Protein AF-A0AAE1W9H1-F1 (afdb_monomer_lite)

Organism: NCBI:txid2727404

Radius of gyration: 26.26 Å; chains: 1; bounding box: 88×55×44 Å

Foldseek 3Di:
DVVVVVVVVVVVVVVVVVVPPPPVPVVPPPPDDPDDADKDWDAAEDPPPPVVPGQKYFPDAPPPDDPPAFTKMWGWTFIDGWDDDPPPDTDGDDGQWIKTFIKTQDDDPARKIWTWIKTAGDHPVDGKIWTWTDIGRPVDPDDDIDGCAMDDRTRVPHD

pLDDT: mean 74.87, std 15.72, range [42.69, 94.75]

Sequence (159 aa):
MAAKTQAAALLLCLLISASSATTYSRKHRRRSPCRELTFFFHDVLFNGHNYHNATSAIVGSPQWGNRPRGEAVQFRGRGGVRRPDNGGQQLPRAPVGRAQGMYLYDQWSTYGAWLGFSFLFNSTQYVGTLNFAGADPLMNKTRDISVIGGTGDFSWLEG

Structure (mmCIF, N/CA/C/O backbone):
data_AF-A0AAE1W9H1-F1
#
_entry.id   AF-A0AAE1W9H1-F1
#
loop_
_atom_site.group_PDB
_atom_site.id
_atom_site.type_symbol
_atom_site.label_atom_id
_atom_site.label_alt_id
_atom_site.label_comp_id
_atom_site.label_asym_id
_atom_site.label_entity_id
_atom_site.label_seq_id
_atom_site.pdbx_PDB_ins_code
_atom_site.Cartn_x
_atom_site.Cartn_y
_atom_site.Cartn_z
_atom_site.occupancy
_atom_site.B_iso_or_equiv
_atom_site.auth_seq_id
_atom_site.auth_comp_id
_atom_site.auth_asym_id
_atom_site.auth_atom_id
_atom_site.pdbx_PDB_model_num
ATOM 1 N N . MET A 1 1 ? -68.507 -26.066 -22.252 1.00 52.62 1 MET A N 1
ATOM 2 C CA . MET A 1 1 ? -67.695 -26.279 -21.028 1.00 52.62 1 MET A CA 1
ATOM 3 C C . MET A 1 1 ? -66.260 -25.750 -21.139 1.00 52.62 1 MET A C 1
ATOM 5 O O . MET A 1 1 ? -65.767 -25.263 -20.135 1.00 52.62 1 MET A O 1
ATOM 9 N N . ALA A 1 2 ? -65.625 -25.741 -22.321 1.00 55.09 2 ALA A N 1
ATOM 10 C CA . ALA A 1 2 ? -64.229 -25.301 -22.505 1.00 55.09 2 ALA A CA 1
ATOM 11 C C . ALA A 1 2 ? -63.941 -23.796 -22.266 1.00 55.09 2 ALA A C 1
ATOM 13 O O . ALA A 1 2 ? -62.865 -23.442 -21.797 1.00 55.09 2 ALA A O 1
ATOM 14 N N . ALA A 1 3 ? -64.895 -22.895 -22.530 1.00 57.72 3 ALA A N 1
ATOM 15 C CA . ALA A 1 3 ? -64.673 -21.452 -22.346 1.00 57.72 3 ALA A CA 1
ATOM 16 C C . ALA A 1 3 ? -64.568 -21.032 -20.863 1.00 57.72 3 ALA A C 1
ATOM 18 O O . ALA A 1 3 ? -63.841 -20.101 -20.524 1.00 57.72 3 ALA A O 1
ATOM 19 N N . LYS A 1 4 ? -65.259 -21.744 -19.958 1.00 57.31 4 LYS A N 1
ATOM 20 C CA . LYS A 1 4 ? -65.235 -21.453 -18.513 1.00 57.31 4 LYS A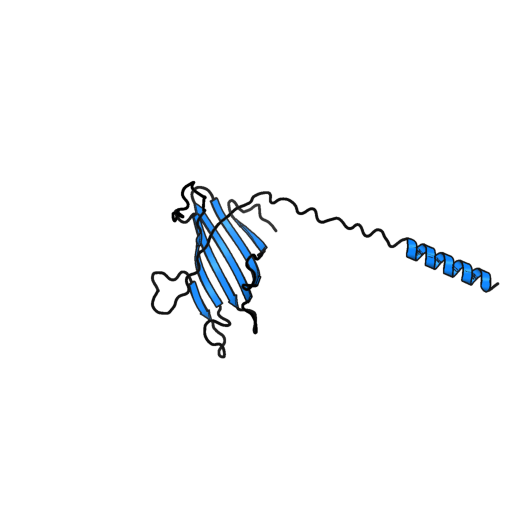 CA 1
ATOM 21 C C . LYS A 1 4 ? -63.912 -21.875 -17.866 1.00 57.31 4 LYS A C 1
ATOM 23 O O . LYS A 1 4 ? -63.411 -21.172 -16.995 1.00 57.31 4 LYS A O 1
ATOM 28 N N . THR A 1 5 ? -63.325 -22.984 -18.317 1.00 62.09 5 THR A N 1
ATOM 29 C CA . THR A 1 5 ? -62.017 -23.460 -17.844 1.00 62.09 5 THR A CA 1
ATOM 30 C C . THR A 1 5 ? -60.867 -22.587 -18.343 1.00 62.09 5 THR A C 1
ATOM 32 O O . THR A 1 5 ? -59.929 -22.348 -17.588 1.00 62.09 5 THR A O 1
ATOM 35 N N . GLN A 1 6 ? -60.958 -22.029 -19.556 1.00 65.50 6 GLN A N 1
ATOM 36 C CA . GLN A 1 6 ? -59.960 -21.076 -20.060 1.00 65.50 6 GLN A CA 1
ATOM 37 C C . GLN A 1 6 ? -59.996 -19.727 -19.331 1.00 65.50 6 GLN A C 1
ATOM 39 O O . GLN A 1 6 ? -58.942 -19.191 -18.994 1.00 65.50 6 GLN A O 1
ATOM 44 N N . ALA A 1 7 ? -61.187 -19.208 -19.015 1.00 73.19 7 ALA A N 1
ATOM 45 C CA . ALA A 1 7 ? -61.321 -17.983 -18.227 1.00 73.19 7 ALA A CA 1
ATOM 46 C C . ALA A 1 7 ? -60.750 -18.146 -16.806 1.00 73.19 7 ALA A C 1
ATOM 48 O O . ALA A 1 7 ? -60.053 -17.260 -16.320 1.00 73.19 7 ALA A O 1
ATOM 49 N N . ALA A 1 8 ? -60.985 -19.298 -16.167 1.00 73.81 8 ALA A N 1
ATOM 50 C CA . ALA A 1 8 ? -60.430 -19.603 -14.849 1.00 73.81 8 ALA A CA 1
ATOM 51 C C . ALA A 1 8 ? -58.896 -19.732 -14.871 1.00 73.81 8 ALA A C 1
ATOM 53 O O . ALA A 1 8 ? -58.228 -19.222 -13.974 1.00 73.81 8 ALA A O 1
ATOM 54 N N . ALA A 1 9 ? -58.332 -20.355 -15.912 1.00 75.62 9 ALA A N 1
ATOM 55 C CA . ALA A 1 9 ? -56.883 -20.470 -16.080 1.00 75.62 9 ALA A CA 1
ATOM 56 C C . ALA A 1 9 ? -56.215 -19.101 -16.293 1.00 75.62 9 ALA A C 1
ATOM 58 O O . ALA A 1 9 ? -55.193 -18.813 -15.674 1.00 75.62 9 ALA A O 1
ATOM 59 N N . LEU A 1 10 ? -56.825 -18.226 -17.100 1.00 75.81 10 LEU A N 1
ATOM 60 C CA . LEU A 1 10 ? -56.347 -16.855 -17.307 1.00 75.81 10 LEU A CA 1
ATOM 61 C C . LEU A 1 10 ? -56.414 -16.022 -16.022 1.00 75.81 10 LEU A C 1
ATOM 63 O O . LEU A 1 10 ? -55.465 -15.300 -15.717 1.00 75.81 10 LEU A O 1
ATOM 67 N N . LEU A 1 11 ? -57.493 -16.155 -15.242 1.00 74.69 11 LEU A N 1
ATOM 68 C CA . LEU A 1 11 ? -57.624 -15.471 -13.954 1.00 74.69 11 LEU A CA 1
ATOM 69 C C . LEU A 1 11 ? -56.556 -15.943 -12.955 1.00 74.69 11 LEU A C 1
ATOM 71 O O . LEU A 1 11 ? -55.970 -15.128 -12.247 1.00 74.69 11 LEU A O 1
ATOM 75 N N . LEU A 1 12 ? -56.269 -17.248 -12.928 1.00 72.25 12 LEU A N 1
ATOM 76 C CA . LEU A 1 12 ? -55.245 -17.826 -12.060 1.00 72.25 12 LEU A CA 1
ATOM 77 C C . LEU A 1 12 ? -53.837 -17.358 -12.459 1.00 72.25 12 LEU A C 1
ATOM 79 O O . LEU A 1 12 ? -53.053 -16.985 -11.590 1.00 72.25 12 LEU A O 1
ATOM 83 N N . CYS A 1 13 ? -53.532 -17.289 -13.760 1.00 70.44 13 CYS A N 1
ATOM 84 C CA . CYS A 1 13 ? -52.274 -16.720 -14.254 1.00 70.44 13 CYS A CA 1
ATOM 85 C C . CYS A 1 13 ? -52.115 -15.241 -13.864 1.00 70.44 13 CYS A C 1
ATOM 87 O O . CYS A 1 13 ? -51.048 -14.852 -13.393 1.00 70.44 13 CYS A O 1
ATOM 89 N N . LEU A 1 14 ? -53.176 -14.435 -13.986 1.00 69.50 14 LEU A N 1
ATOM 90 C CA . LEU A 1 14 ? -53.181 -13.023 -13.579 1.00 69.50 14 LEU A CA 1
ATOM 91 C C . LEU A 1 14 ? -52.935 -12.837 -12.073 1.00 69.50 14 LEU A C 1
ATOM 93 O O . LEU A 1 14 ? -52.182 -11.946 -11.678 1.00 69.50 14 LEU A O 1
ATOM 97 N N . LEU A 1 15 ? -53.518 -13.695 -11.230 1.00 67.56 15 LEU A N 1
ATOM 98 C CA . LEU A 1 15 ? -53.330 -13.645 -9.774 1.00 67.56 15 LEU A CA 1
ATOM 99 C C . LEU A 1 15 ? -51.907 -14.052 -9.349 1.00 67.56 15 LEU A C 1
ATOM 101 O O . LEU A 1 15 ? -51.341 -13.455 -8.430 1.00 67.56 15 LEU A O 1
ATOM 105 N N . ILE A 1 16 ? -51.291 -15.015 -10.043 1.00 63.81 16 ILE A N 1
ATOM 106 C CA . ILE A 1 16 ? -49.902 -15.425 -9.780 1.00 63.81 16 ILE A CA 1
ATOM 107 C C . ILE A 1 16 ? -48.924 -14.308 -10.181 1.00 63.81 16 ILE A C 1
ATOM 109 O O . ILE A 1 16 ? -48.007 -14.005 -9.421 1.00 63.81 16 ILE A O 1
ATOM 113 N N . SER A 1 17 ? -49.149 -13.624 -11.310 1.00 60.19 17 SER A N 1
ATOM 114 C CA . SER A 1 17 ? -48.308 -12.493 -11.739 1.00 60.19 17 SER A CA 1
ATOM 115 C C . SER A 1 17 ? -48.407 -11.270 -10.817 1.00 60.19 17 SER A C 1
ATOM 117 O O . SER A 1 17 ? -47.420 -10.557 -10.642 1.00 60.19 17 SER A O 1
ATOM 119 N N . ALA A 1 18 ? -49.561 -11.039 -10.183 1.00 58.97 18 ALA A N 1
ATOM 120 C CA . ALA A 1 18 ? -49.742 -9.939 -9.231 1.00 58.97 18 ALA A CA 1
ATOM 121 C C . ALA A 1 18 ? -49.009 -10.159 -7.889 1.00 58.97 18 ALA A C 1
ATOM 123 O O . ALA A 1 18 ? -48.789 -9.208 -7.142 1.00 58.97 18 ALA A O 1
ATOM 124 N N . SER A 1 19 ? -48.599 -11.395 -7.588 1.00 57.69 19 SER A N 1
ATOM 125 C CA . SER A 1 19 ? -47.986 -11.770 -6.305 1.00 57.69 19 SER A CA 1
ATOM 126 C C . SER A 1 19 ? -46.461 -11.566 -6.258 1.00 57.69 19 SER A C 1
ATOM 128 O O . SER A 1 19 ? -45.852 -11.729 -5.203 1.00 57.69 19 SER A O 1
ATOM 130 N N . SER A 1 20 ? -45.815 -11.217 -7.378 1.00 56.38 20 SER A N 1
ATOM 131 C CA . SER A 1 20 ? -44.344 -11.227 -7.508 1.00 56.38 20 SER A CA 1
ATOM 132 C C . SER A 1 20 ? -43.649 -9.866 -7.362 1.00 56.38 20 SER A C 1
ATOM 134 O O . SER A 1 20 ? -42.458 -9.765 -7.645 1.00 56.38 20 SER A O 1
ATOM 136 N N . ALA A 1 21 ? -44.335 -8.814 -6.910 1.00 57.97 21 ALA A N 1
ATOM 137 C CA . ALA A 1 21 ? -43.762 -7.465 -6.864 1.00 57.97 21 ALA A CA 1
ATOM 138 C C . ALA A 1 21 ? -43.702 -6.857 -5.454 1.00 57.97 21 ALA A C 1
ATOM 140 O O . ALA A 1 21 ? -44.114 -5.724 -5.227 1.00 57.97 21 ALA A O 1
ATOM 141 N N . THR A 1 22 ? -43.104 -7.571 -4.503 1.00 54.69 22 THR A N 1
ATOM 142 C CA . THR A 1 22 ? -42.408 -6.931 -3.377 1.00 54.69 22 THR A CA 1
ATOM 143 C C . THR A 1 22 ? -40.912 -7.128 -3.560 1.00 54.69 22 THR A C 1
ATOM 145 O O . THR A 1 22 ? -40.251 -7.876 -2.843 1.00 54.69 22 THR A O 1
ATOM 148 N N . THR A 1 23 ? -40.336 -6.411 -4.528 1.00 54.75 23 THR A N 1
ATOM 149 C CA . THR A 1 23 ? -38.910 -6.102 -4.469 1.00 54.75 23 THR A CA 1
ATOM 150 C C . THR A 1 23 ? -38.711 -5.207 -3.253 1.00 54.75 23 THR A C 1
ATOM 152 O O . THR A 1 23 ? -38.868 -3.988 -3.296 1.00 54.75 23 THR A O 1
ATOM 155 N N . TYR A 1 24 ? -38.401 -5.828 -2.116 1.00 52.03 24 TYR A N 1
ATOM 156 C CA . TYR A 1 24 ? -37.886 -5.135 -0.949 1.00 52.03 24 TYR A CA 1
ATOM 157 C C . TYR A 1 24 ? -36.513 -4.589 -1.344 1.00 52.03 24 TYR A C 1
ATOM 159 O O . TYR A 1 24 ? -35.473 -5.183 -1.064 1.00 52.03 24 TYR A O 1
ATOM 167 N N . SER A 1 25 ? -36.510 -3.462 -2.060 1.00 55.22 25 SER A N 1
ATOM 168 C CA . SER A 1 25 ? -35.328 -2.655 -2.304 1.00 55.22 25 SER A CA 1
ATOM 169 C C . SER A 1 25 ? -34.951 -2.056 -0.959 1.00 55.22 25 SER A C 1
ATOM 171 O O . SER A 1 25 ? -35.242 -0.900 -0.648 1.00 55.22 25 SER A O 1
ATOM 173 N N . ARG A 1 26 ? -34.331 -2.892 -0.125 1.00 54.62 26 ARG A N 1
ATOM 174 C CA . ARG A 1 26 ? -33.631 -2.502 1.084 1.00 54.62 26 ARG A CA 1
ATOM 175 C C . ARG A 1 26 ? -32.540 -1.569 0.578 1.00 54.62 26 ARG A C 1
ATOM 177 O O . ARG A 1 26 ? -31.478 -2.030 0.173 1.00 54.62 26 ARG A O 1
ATOM 184 N N . LYS A 1 27 ? -32.837 -0.262 0.500 1.00 48.81 27 LYS A N 1
ATOM 185 C CA . LYS A 1 27 ? -31.830 0.770 0.247 1.00 48.81 27 LYS A CA 1
ATOM 186 C C . LYS A 1 27 ? -30.702 0.421 1.198 1.00 48.81 27 LYS A C 1
ATOM 188 O O . LYS A 1 27 ? -30.918 0.461 2.411 1.00 48.81 27 LYS A O 1
ATOM 193 N N . HIS A 1 28 ? -29.561 -0.007 0.662 1.00 55.50 28 HIS A N 1
ATOM 194 C CA . HIS A 1 28 ? -28.368 -0.219 1.458 1.00 55.50 28 HIS A CA 1
ATOM 195 C C . HIS A 1 28 ? -28.093 1.140 2.093 1.00 55.50 28 HIS A C 1
ATOM 197 O O . HIS A 1 28 ? -27.577 2.050 1.444 1.00 55.50 28 HIS A O 1
ATOM 203 N N . ARG A 1 29 ? -28.554 1.339 3.335 1.00 56.75 29 ARG A N 1
ATOM 204 C CA . ARG A 1 29 ? -28.170 2.497 4.127 1.00 56.75 29 ARG A CA 1
ATOM 205 C C . ARG A 1 29 ? -26.663 2.366 4.210 1.00 56.75 29 ARG A C 1
ATOM 207 O O . ARG A 1 29 ? -26.177 1.433 4.847 1.00 56.75 29 ARG A O 1
ATOM 214 N N . ARG A 1 30 ? -25.945 3.237 3.495 1.00 58.69 30 ARG A N 1
ATOM 215 C CA . ARG A 1 30 ? -24.503 3.378 3.659 1.00 58.69 30 ARG A CA 1
ATOM 216 C C . ARG A 1 30 ? -24.303 3.652 5.142 1.00 58.69 30 ARG A C 1
ATOM 218 O O . ARG A 1 30 ? -24.702 4.706 5.632 1.00 58.69 30 ARG A O 1
ATOM 225 N N . ARG A 1 31 ? -23.830 2.643 5.872 1.00 68.44 31 ARG A N 1
ATOM 226 C CA . ARG A 1 31 ? -23.475 2.804 7.276 1.00 68.44 31 ARG A CA 1
ATOM 227 C C . ARG A 1 31 ? -22.346 3.824 7.292 1.00 68.44 31 ARG A C 1
ATOM 229 O O . ARG A 1 31 ? -21.392 3.682 6.532 1.00 68.44 31 ARG A O 1
ATOM 236 N N . SER A 1 32 ? -22.494 4.873 8.092 1.00 75.81 32 SER A N 1
ATOM 237 C CA . SER A 1 32 ? -21.386 5.787 8.345 1.00 75.81 32 SER A CA 1
ATOM 238 C C . SER A 1 32 ? -20.229 4.982 8.939 1.00 75.81 32 SER A C 1
ATOM 240 O O . SER A 1 32 ? -20.488 4.108 9.777 1.00 75.81 32 SER A O 1
ATOM 242 N N . PRO A 1 33 ? -18.981 5.232 8.515 1.00 79.00 33 PRO A N 1
ATOM 243 C CA . PRO A 1 33 ? -17.843 4.521 9.071 1.00 79.00 33 PRO A CA 1
ATOM 244 C C . PRO A 1 33 ? -17.782 4.767 10.582 1.00 79.00 33 PRO A C 1
ATOM 246 O O . PRO A 1 33 ? -17.938 5.894 11.046 1.00 79.00 33 PRO A O 1
ATOM 249 N N . CYS A 1 34 ? -17.571 3.706 11.365 1.00 79.69 34 CYS A N 1
ATOM 250 C CA . CYS A 1 34 ? -17.423 3.827 12.819 1.00 79.69 34 CYS A CA 1
ATOM 251 C C . CYS A 1 34 ? -16.138 4.575 13.198 1.00 79.69 34 CYS A C 1
ATOM 253 O O . CYS A 1 34 ? -16.055 5.156 14.278 1.00 79.69 34 CYS A O 1
ATOM 255 N N . ARG A 1 35 ? -15.136 4.544 12.311 1.00 81.25 35 ARG A N 1
ATOM 256 C CA . ARG A 1 35 ? -13.898 5.316 12.397 1.00 81.25 35 ARG A CA 1
ATOM 257 C C . ARG A 1 35 ? -13.448 5.715 11.000 1.00 81.25 35 ARG A C 1
ATOM 259 O O . ARG A 1 35 ? -13.493 4.899 10.084 1.00 81.25 35 ARG A O 1
ATOM 266 N N . GLU A 1 36 ? -12.977 6.946 10.872 1.00 84.44 36 GLU A N 1
ATOM 267 C CA . GLU A 1 36 ? -12.355 7.469 9.661 1.00 84.44 36 GLU A CA 1
ATOM 268 C C . GLU A 1 36 ? -10.905 7.825 9.978 1.00 84.44 36 GLU A C 1
ATOM 270 O O . GLU A 1 36 ? -10.620 8.510 10.962 1.00 84.44 36 GLU A O 1
ATOM 275 N N . LEU A 1 37 ? -9.982 7.309 9.172 1.00 82.56 37 LEU A N 1
ATOM 276 C CA . LEU A 1 37 ? -8.551 7.513 9.341 1.00 82.56 37 LEU A CA 1
ATOM 277 C C . LEU A 1 37 ? -7.957 7.976 8.015 1.00 82.56 37 LEU A C 1
ATOM 279 O O . LEU A 1 37 ? -8.274 7.426 6.962 1.00 82.56 37 LEU A O 1
ATOM 283 N N . THR A 1 38 ? -7.066 8.964 8.070 1.00 83.12 38 THR A N 1
ATOM 284 C CA . THR A 1 38 ? -6.407 9.511 6.881 1.00 83.12 38 THR A CA 1
ATOM 285 C C . THR A 1 38 ? -4.899 9.397 7.021 1.00 83.12 38 THR A C 1
ATOM 287 O O . THR A 1 38 ? -4.290 10.000 7.910 1.00 83.12 38 THR A O 1
ATOM 290 N N . PHE A 1 39 ? -4.297 8.650 6.102 1.00 79.00 39 PHE A N 1
ATOM 291 C CA . PHE A 1 39 ? -2.858 8.438 6.027 1.00 79.00 39 PHE A CA 1
ATOM 292 C C . PHE A 1 39 ? -2.367 8.661 4.600 1.00 79.00 39 PHE A C 1
ATOM 294 O O . PHE A 1 39 ? -3.111 8.482 3.638 1.00 79.00 39 PHE A O 1
ATOM 301 N N . PHE A 1 40 ? -1.092 9.010 4.473 1.00 81.31 40 PHE A N 1
ATOM 302 C CA . PHE A 1 40 ? -0.401 9.124 3.190 1.00 81.31 40 PHE A CA 1
ATOM 303 C C . PHE A 1 40 ? 0.772 8.160 3.188 1.00 81.31 40 PHE A C 1
ATOM 305 O O . PHE A 1 40 ? 1.530 8.144 4.157 1.00 81.31 40 PHE A O 1
ATOM 312 N N . PHE A 1 41 ? 0.934 7.383 2.119 1.00 81.06 41 PHE A N 1
ATOM 313 C CA . PHE A 1 41 ? 2.113 6.550 1.903 1.00 81.06 41 PHE A CA 1
ATOM 314 C C . PHE A 1 41 ? 2.806 6.953 0.604 1.00 81.06 41 PHE A C 1
ATOM 316 O O . PHE A 1 41 ? 2.165 7.427 -0.332 1.00 81.06 41 PHE A O 1
ATOM 323 N N . HIS A 1 42 ? 4.127 6.792 0.576 1.00 81.94 42 HIS A N 1
ATOM 324 C CA . HIS A 1 42 ? 4.971 7.217 -0.535 1.00 81.94 42 HIS A CA 1
ATOM 325 C C . HIS A 1 42 ? 5.635 6.010 -1.199 1.00 81.94 42 HIS A C 1
ATOM 327 O O . HIS A 1 42 ? 6.345 5.246 -0.534 1.00 81.94 42 HIS A O 1
ATOM 333 N N . ASP A 1 43 ? 5.423 5.885 -2.507 1.00 84.56 43 ASP A N 1
ATOM 334 C CA . ASP A 1 43 ? 6.073 4.907 -3.374 1.00 84.56 43 ASP A CA 1
ATOM 335 C C . ASP A 1 43 ? 7.125 5.606 -4.249 1.00 84.56 43 ASP A C 1
ATOM 337 O O . ASP A 1 43 ? 6.807 6.525 -5.003 1.00 84.56 43 ASP A O 1
ATOM 341 N N . VAL A 1 44 ? 8.391 5.220 -4.100 1.00 87.62 44 VAL A N 1
ATOM 342 C CA . VAL A 1 44 ? 9.543 5.751 -4.835 1.00 87.62 44 VAL A CA 1
ATOM 343 C C . VAL A 1 44 ? 10.251 4.564 -5.465 1.00 87.62 44 VAL A C 1
ATOM 345 O O . VAL A 1 44 ? 11.008 3.858 -4.794 1.00 87.62 44 VAL A O 1
ATOM 348 N N . LEU A 1 45 ? 9.996 4.356 -6.754 1.00 87.31 45 LEU A N 1
ATOM 349 C CA . LEU A 1 45 ? 10.531 3.223 -7.498 1.00 87.31 45 LEU A CA 1
ATOM 350 C C . LEU A 1 45 ? 12.054 3.311 -7.643 1.00 87.31 45 LEU A C 1
ATOM 352 O O . LEU A 1 45 ? 12.617 4.370 -7.948 1.00 87.31 45 LEU A O 1
ATOM 356 N N . PHE A 1 46 ? 12.730 2.184 -7.444 1.00 88.38 46 PHE A N 1
ATOM 357 C CA . PHE A 1 46 ? 14.156 2.057 -7.697 1.00 88.38 46 PHE A CA 1
ATOM 358 C C . PHE A 1 46 ? 14.460 2.189 -9.196 1.00 88.38 46 PHE A C 1
ATOM 360 O O . PHE A 1 46 ? 13.927 1.449 -10.019 1.00 88.38 46 PHE A O 1
ATOM 367 N N . ASN A 1 47 ? 15.351 3.114 -9.549 1.00 87.56 47 ASN A N 1
ATOM 368 C CA . ASN A 1 47 ? 15.728 3.441 -10.926 1.00 87.56 47 ASN A CA 1
ATOM 369 C C . ASN A 1 47 ? 17.165 3.010 -11.287 1.00 87.56 47 ASN A C 1
ATOM 371 O O . ASN A 1 47 ? 17.732 3.495 -12.266 1.00 87.56 47 ASN A O 1
ATOM 375 N N . GLY A 1 48 ? 17.786 2.153 -10.470 1.00 89.38 48 GLY A N 1
ATOM 376 C CA . GLY A 1 48 ? 19.179 1.721 -10.631 1.00 89.38 48 GLY A CA 1
ATOM 377 C C . GLY A 1 48 ? 20.197 2.554 -9.847 1.00 89.38 48 GLY A C 1
ATOM 378 O O . GLY A 1 48 ? 21.259 2.041 -9.513 1.00 89.38 48 GLY A O 1
ATOM 379 N N . HIS A 1 49 ? 19.870 3.802 -9.496 1.00 93.44 49 HIS A N 1
ATOM 380 C CA . HIS A 1 49 ? 20.834 4.763 -8.940 1.00 93.44 49 HIS A CA 1
ATOM 381 C C . HIS A 1 49 ? 20.382 5.383 -7.608 1.00 93.44 49 HIS A C 1
ATOM 383 O O . HIS A 1 49 ? 21.174 5.999 -6.902 1.00 93.44 49 HIS A O 1
ATOM 389 N N . ASN A 1 50 ? 19.113 5.218 -7.230 1.00 91.75 50 ASN A N 1
ATOM 390 C CA . ASN A 1 50 ? 18.496 5.844 -6.057 1.00 91.75 50 ASN A CA 1
ATOM 391 C C . ASN A 1 50 ? 18.326 4.885 -4.863 1.00 91.75 50 ASN A C 1
ATOM 393 O O . ASN A 1 50 ? 17.352 5.010 -4.124 1.00 91.75 50 ASN A O 1
ATOM 397 N N . TYR A 1 51 ? 19.258 3.949 -4.646 1.00 88.69 51 TYR A N 1
ATOM 398 C CA . TYR A 1 51 ? 19.132 2.881 -3.636 1.00 88.69 51 TYR A CA 1
ATOM 399 C C . TYR A 1 51 ? 18.747 3.393 -2.237 1.00 88.69 51 TYR A C 1
ATOM 401 O O . TYR A 1 51 ? 17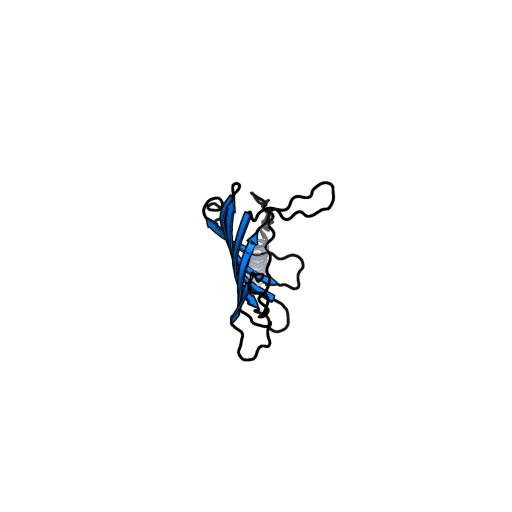.854 2.848 -1.598 1.00 88.69 51 TYR A O 1
ATOM 409 N N . HIS A 1 52 ? 19.364 4.486 -1.780 1.00 88.25 52 HIS A N 1
ATOM 410 C CA . HIS A 1 52 ? 19.095 5.052 -0.453 1.00 88.25 52 HIS A CA 1
ATOM 411 C C . HIS A 1 52 ? 17.734 5.756 -0.320 1.00 88.25 52 HIS A C 1
ATOM 413 O O . HIS A 1 52 ? 17.287 5.995 0.801 1.00 88.25 52 HIS A O 1
ATOM 419 N N . ASN A 1 53 ? 17.089 6.108 -1.436 1.00 88.25 53 ASN A N 1
ATOM 420 C CA . ASN A 1 53 ? 15.821 6.845 -1.452 1.00 88.25 53 ASN A CA 1
ATOM 421 C C . ASN A 1 53 ? 14.636 6.001 -1.948 1.00 88.25 53 ASN A C 1
ATOM 423 O O . ASN A 1 53 ? 13.485 6.352 -1.702 1.00 88.25 53 ASN A O 1
ATOM 427 N N . ALA A 1 54 ? 14.903 4.903 -2.653 1.00 86.25 54 ALA A N 1
ATOM 428 C CA . ALA A 1 54 ? 13.865 4.025 -3.156 1.00 86.25 54 ALA A CA 1
ATOM 429 C C . ALA A 1 54 ? 13.082 3.394 -1.996 1.00 86.25 54 ALA A C 1
ATOM 431 O O . ALA A 1 54 ? 13.656 2.870 -1.039 1.00 86.25 54 ALA A O 1
ATOM 432 N N . THR A 1 55 ? 11.756 3.439 -2.088 1.00 87.69 55 THR A N 1
ATOM 433 C CA . THR A 1 55 ? 10.858 2.707 -1.189 1.00 87.69 55 THR A CA 1
ATOM 434 C C . THR A 1 55 ? 10.292 1.466 -1.854 1.00 87.69 55 THR A C 1
ATOM 436 O O . THR A 1 55 ? 9.706 0.648 -1.151 1.00 87.69 55 THR A O 1
ATOM 439 N N . SER A 1 56 ? 10.501 1.279 -3.157 1.00 89.56 56 SER A N 1
ATOM 440 C CA . SER A 1 56 ? 10.073 0.087 -3.872 1.00 89.56 56 SER A CA 1
ATOM 441 C C . SER A 1 56 ? 11.013 -0.335 -4.988 1.00 89.56 56 SER A C 1
ATOM 443 O O . SER A 1 56 ? 11.869 0.430 -5.431 1.00 89.56 56 SER A O 1
ATOM 445 N N . ALA A 1 57 ? 10.875 -1.581 -5.430 1.00 89.94 57 ALA A N 1
ATOM 446 C CA . ALA A 1 57 ? 11.658 -2.133 -6.524 1.00 89.94 57 ALA A CA 1
ATOM 447 C C . ALA A 1 57 ? 10.847 -3.149 -7.326 1.00 89.94 57 ALA A C 1
ATOM 449 O O . ALA A 1 57 ? 9.971 -3.834 -6.796 1.00 89.94 57 ALA A O 1
ATOM 450 N N . ILE A 1 58 ? 11.197 -3.253 -8.603 1.00 88.00 58 ILE A N 1
ATOM 451 C CA . ILE A 1 58 ? 10.658 -4.231 -9.543 1.00 88.00 58 ILE A CA 1
ATOM 452 C C . ILE A 1 58 ? 11.282 -5.583 -9.221 1.00 88.00 58 ILE A C 1
ATOM 454 O O . ILE A 1 58 ? 12.501 -5.734 -9.308 1.00 88.00 58 ILE A O 1
ATOM 458 N N . VAL A 1 59 ? 10.455 -6.560 -8.861 1.00 85.69 59 VAL A N 1
ATOM 459 C CA . VAL A 1 59 ? 10.900 -7.920 -8.512 1.00 85.69 59 VAL A CA 1
ATOM 460 C C . VAL A 1 59 ? 10.608 -8.942 -9.610 1.00 85.69 59 VAL A C 1
ATOM 462 O O . VAL A 1 59 ? 11.144 -10.045 -9.581 1.00 85.69 59 VAL A O 1
ATOM 465 N N . GLY A 1 60 ? 9.802 -8.579 -10.607 1.00 84.00 60 GLY A N 1
ATOM 466 C CA . GLY A 1 60 ? 9.531 -9.418 -11.769 1.00 84.00 60 GLY A CA 1
ATOM 467 C C . GLY A 1 60 ? 8.900 -8.612 -12.894 1.00 84.00 60 GLY A C 1
ATOM 468 O O . GLY A 1 60 ? 8.161 -7.668 -12.629 1.00 84.00 60 GLY A O 1
ATOM 469 N N . SER A 1 61 ? 9.198 -8.989 -14.135 1.00 81.31 61 SER A N 1
ATOM 470 C CA . SER A 1 61 ? 8.617 -8.412 -15.348 1.00 81.31 61 SER A CA 1
ATOM 471 C C . SER A 1 61 ? 8.378 -9.522 -16.376 1.00 81.31 61 SER A C 1
ATOM 473 O O . SER A 1 61 ? 9.186 -10.454 -16.453 1.00 81.31 61 SER A O 1
ATOM 475 N N . PRO A 1 62 ? 7.313 -9.451 -17.191 1.00 76.44 62 PRO A N 1
ATOM 476 C CA . PRO A 1 62 ? 7.106 -10.398 -18.276 1.00 76.44 62 PRO A CA 1
ATOM 477 C C . PRO A 1 62 ? 8.255 -10.313 -19.283 1.00 76.44 62 PRO A C 1
ATOM 479 O O . PRO A 1 62 ? 8.767 -9.232 -19.564 1.00 76.44 62 PRO A O 1
ATOM 482 N N . GLN A 1 63 ? 8.631 -11.454 -19.865 1.00 74.06 63 GLN A N 1
ATOM 483 C CA . GLN A 1 63 ? 9.756 -11.556 -20.805 1.00 74.06 63 GLN A CA 1
ATOM 484 C C . GLN A 1 63 ? 9.621 -10.620 -22.019 1.00 74.06 63 GLN A C 1
ATOM 486 O O . GLN A 1 63 ? 10.617 -10.186 -22.587 1.00 74.06 63 GLN A O 1
ATOM 491 N N . TRP A 1 64 ? 8.384 -10.314 -22.411 1.00 69.56 64 TRP A N 1
ATOM 492 C CA . TRP A 1 64 ? 8.049 -9.463 -23.551 1.00 69.56 64 TRP A CA 1
ATOM 493 C C . TRP A 1 64 ? 7.770 -7.996 -23.172 1.00 69.56 64 TRP A C 1
ATOM 495 O O . TRP A 1 64 ? 7.558 -7.173 -24.061 1.00 69.56 64 TRP A O 1
ATOM 505 N N . GLY A 1 65 ? 7.721 -7.651 -21.881 1.00 63.00 65 GLY A N 1
ATOM 506 C CA . GLY A 1 65 ? 7.333 -6.317 -21.419 1.00 63.00 65 GLY A CA 1
ATOM 507 C C . GLY A 1 65 ? 8.518 -5.368 -21.253 1.00 63.00 65 GLY A C 1
ATOM 508 O O . GLY A 1 65 ? 9.504 -5.699 -20.600 1.00 63.00 65 GLY A O 1
ATOM 509 N N . ASN A 1 66 ? 8.393 -4.147 -21.783 1.00 61.34 66 ASN A N 1
ATOM 510 C CA . ASN A 1 66 ? 9.270 -3.042 -21.398 1.00 61.34 66 ASN A CA 1
ATOM 511 C C . ASN A 1 66 ? 8.876 -2.524 -20.008 1.00 61.34 66 ASN A C 1
ATOM 513 O O . ASN A 1 66 ? 7.695 -2.260 -19.753 1.00 61.34 66 ASN A O 1
ATOM 517 N N . ARG A 1 67 ? 9.874 -2.294 -19.147 1.00 58.50 67 ARG A N 1
ATOM 518 C CA . ARG A 1 67 ? 9.689 -1.596 -17.866 1.00 58.50 67 ARG A CA 1
ATOM 519 C C . ARG A 1 67 ? 8.970 -0.251 -18.110 1.00 58.50 67 ARG A C 1
ATOM 521 O O . ARG A 1 67 ? 9.400 0.472 -19.013 1.00 58.50 67 ARG A O 1
ATOM 528 N N . PRO A 1 68 ? 7.882 0.105 -17.394 1.00 55.31 68 PRO A N 1
ATOM 529 C CA . PRO A 1 68 ? 7.374 -0.505 -16.168 1.00 55.31 68 PRO A CA 1
ATOM 530 C C . PRO A 1 68 ? 6.099 -1.364 -16.347 1.00 55.31 68 PRO A C 1
ATOM 532 O O . PRO A 1 68 ? 5.336 -1.561 -15.404 1.00 55.31 68 PRO A O 1
ATOM 535 N N . ARG A 1 69 ? 5.768 -1.821 -17.565 1.00 52.34 69 ARG A N 1
ATOM 536 C CA . ARG A 1 69 ? 4.499 -2.536 -17.805 1.00 52.34 69 ARG A CA 1
ATOM 537 C C . ARG A 1 69 ? 4.606 -4.001 -17.378 1.00 52.34 69 ARG A C 1
ATOM 539 O O . ARG A 1 69 ? 5.462 -4.731 -17.870 1.00 52.34 69 ARG A O 1
ATOM 546 N N . GLY A 1 70 ? 3.689 -4.433 -16.512 1.00 51.62 70 GLY A N 1
ATOM 547 C CA . GLY A 1 70 ? 3.587 -5.823 -16.045 1.00 51.62 70 GLY A CA 1
ATOM 548 C C . GLY A 1 70 ? 4.500 -6.162 -14.866 1.00 51.62 70 GLY A C 1
ATOM 549 O O . GLY A 1 70 ? 4.814 -7.327 -14.644 1.00 51.62 70 GLY A O 1
ATOM 550 N N . GLU A 1 71 ? 4.968 -5.157 -14.134 1.00 58.72 71 GLU A N 1
ATOM 551 C CA . GLU A 1 71 ? 5.914 -5.360 -13.046 1.00 58.72 71 GLU A CA 1
ATOM 552 C C . GLU A 1 71 ? 5.231 -5.677 -11.726 1.00 58.72 71 GLU A C 1
ATOM 554 O O . GLU A 1 71 ? 4.277 -5.004 -11.338 1.00 58.72 71 GLU A O 1
ATOM 559 N N . ALA A 1 72 ? 5.762 -6.679 -11.026 1.00 57.28 72 ALA A N 1
ATOM 560 C CA . ALA A 1 72 ? 5.519 -6.839 -9.604 1.00 57.28 72 ALA A CA 1
ATOM 561 C C . ALA A 1 72 ? 6.456 -5.886 -8.860 1.00 57.28 72 ALA A C 1
ATOM 563 O O . ALA A 1 72 ? 7.678 -5.962 -9.016 1.00 57.28 72 ALA A O 1
ATOM 564 N N . VAL A 1 73 ? 5.892 -4.994 -8.058 1.00 64.38 73 VAL A N 1
ATOM 565 C CA . VAL A 1 73 ? 6.642 -4.002 -7.294 1.00 64.38 73 VAL A CA 1
ATOM 566 C C . VAL A 1 73 ? 6.440 -4.263 -5.816 1.00 64.38 73 VAL A C 1
ATOM 568 O O . VAL A 1 73 ? 5.312 -4.233 -5.333 1.00 64.38 73 VAL A O 1
ATOM 571 N N . GLN A 1 74 ? 7.530 -4.504 -5.090 1.00 59.16 74 GLN A N 1
ATOM 572 C CA . GLN A 1 74 ? 7.501 -4.597 -3.633 1.00 59.16 74 GLN A CA 1
ATOM 573 C C . GLN A 1 74 ? 7.775 -3.222 -3.041 1.00 59.16 74 GLN A C 1
ATOM 575 O O . GLN A 1 74 ? 8.775 -2.609 -3.404 1.00 59.16 74 GLN A O 1
ATOM 580 N N . PHE A 1 75 ? 6.951 -2.762 -2.099 1.00 61.81 75 PHE A N 1
ATOM 581 C CA . PHE A 1 75 ? 7.153 -1.469 -1.445 1.00 61.81 75 PHE A CA 1
ATOM 582 C C . PHE A 1 75 ? 7.310 -1.578 0.072 1.00 61.81 75 PHE A C 1
ATOM 584 O O . PHE A 1 75 ? 6.769 -2.466 0.728 1.00 61.81 75 PHE A O 1
ATOM 591 N N . ARG A 1 76 ? 8.080 -0.637 0.621 1.00 54.38 76 ARG A N 1
ATOM 592 C CA . ARG A 1 76 ? 8.291 -0.344 2.039 1.00 54.38 76 ARG A CA 1
ATOM 593 C C . ARG A 1 76 ? 8.141 1.166 2.235 1.00 54.38 76 ARG A C 1
ATOM 595 O O . ARG A 1 76 ? 9.113 1.893 2.436 1.00 54.38 76 ARG A O 1
ATOM 602 N N . GLY A 1 77 ? 6.906 1.646 2.158 1.00 56.09 77 GLY A N 1
ATOM 603 C CA . GLY A 1 77 ? 6.573 3.056 2.352 1.00 56.09 77 GLY A CA 1
ATOM 604 C C . GLY A 1 77 ? 6.612 3.455 3.827 1.00 56.09 77 GLY A C 1
ATOM 605 O O . GLY A 1 77 ? 6.477 2.609 4.711 1.00 56.09 77 GLY A O 1
ATOM 606 N N . ARG A 1 78 ? 6.772 4.749 4.112 1.00 52.31 78 ARG A N 1
ATOM 607 C CA . ARG A 1 78 ? 6.513 5.339 5.436 1.00 52.31 78 ARG A CA 1
ATOM 608 C C . ARG A 1 78 ? 5.178 6.074 5.376 1.00 52.31 78 ARG A C 1
ATOM 610 O O . ARG A 1 78 ? 4.970 6.865 4.462 1.00 52.31 78 ARG A O 1
ATOM 617 N N . GLY A 1 79 ? 4.286 5.762 6.311 1.00 52.47 79 GLY A N 1
ATOM 618 C CA . GLY A 1 79 ? 2.965 6.374 6.425 1.00 52.47 79 GLY A CA 1
ATOM 619 C C . GLY A 1 79 ? 3.004 7.583 7.354 1.00 52.47 79 GLY A C 1
ATOM 620 O O . GLY A 1 79 ? 3.600 7.477 8.422 1.00 52.47 79 GLY A O 1
ATOM 621 N N . GLY A 1 80 ? 2.396 8.712 6.988 1.00 51.91 80 GLY A N 1
ATOM 622 C CA . GLY A 1 80 ? 2.281 9.907 7.841 1.00 51.91 80 GLY A CA 1
ATOM 623 C C . GLY A 1 80 ? 0.826 10.317 8.095 1.00 51.91 80 GLY A C 1
ATOM 624 O O . GLY A 1 80 ? -0.034 10.096 7.243 1.00 51.91 80 GLY A O 1
ATOM 625 N N . VAL A 1 81 ? 0.553 10.943 9.248 1.00 49.19 81 VAL A N 1
ATOM 626 C CA . VAL A 1 81 ? -0.717 11.647 9.521 1.00 49.19 81 VAL A CA 1
ATOM 627 C C . VAL A 1 81 ? -0.530 13.126 9.203 1.00 49.19 81 VAL A C 1
ATOM 629 O O . VAL A 1 81 ? 0.370 13.771 9.746 1.00 49.19 81 VAL A O 1
ATOM 632 N N . ARG A 1 82 ? -1.398 13.671 8.350 1.00 47.66 82 ARG A N 1
ATOM 633 C CA . ARG A 1 82 ? -1.394 15.085 7.960 1.00 47.66 82 ARG A CA 1
ATOM 634 C C . ARG A 1 82 ? -2.416 15.866 8.783 1.00 47.66 82 ARG A C 1
ATOM 636 O O . ARG A 1 82 ? -3.522 15.384 9.002 1.00 47.66 82 ARG A O 1
ATOM 643 N N . ARG A 1 83 ? -2.070 17.087 9.197 1.00 46.56 83 ARG A N 1
ATOM 644 C CA . ARG A 1 83 ? -3.034 18.096 9.667 1.00 46.56 83 ARG A CA 1
ATOM 645 C C . ARG A 1 83 ? -2.904 19.340 8.782 1.00 46.56 83 ARG A C 1
ATOM 647 O O . ARG A 1 83 ? -1.780 19.641 8.385 1.00 46.56 83 ARG A O 1
ATOM 654 N N . PRO A 1 84 ? -3.995 20.047 8.457 1.00 44.22 84 PRO A N 1
ATOM 655 C CA . PRO A 1 84 ? -3.890 21.414 7.967 1.00 44.22 84 PRO A CA 1
ATOM 656 C C . PRO A 1 84 ? -3.443 22.296 9.137 1.00 44.22 84 PRO A C 1
ATOM 658 O O . PRO A 1 84 ? -4.059 22.243 10.202 1.00 44.22 84 PRO A O 1
ATOM 661 N N . ASP A 1 85 ? -2.381 23.077 8.971 1.00 53.00 85 ASP A N 1
ATOM 662 C CA . ASP A 1 85 ? -2.149 24.241 9.820 1.00 53.00 85 ASP A CA 1
ATOM 663 C C . ASP A 1 85 ? -2.644 25.509 9.107 1.00 53.00 85 ASP A C 1
ATOM 665 O O . ASP A 1 85 ? -2.820 25.537 7.885 1.00 53.00 85 ASP A O 1
ATOM 669 N N . ASN A 1 86 ? -2.908 26.559 9.886 1.00 47.81 86 ASN A N 1
ATOM 670 C CA . ASN A 1 86 ? -3.457 27.842 9.426 1.00 47.81 86 ASN A CA 1
ATOM 671 C C . ASN A 1 86 ? -2.471 28.667 8.562 1.00 47.81 86 ASN A C 1
ATOM 673 O O . ASN A 1 86 ? -2.561 29.891 8.532 1.00 47.81 86 ASN A O 1
ATOM 677 N N . GLY A 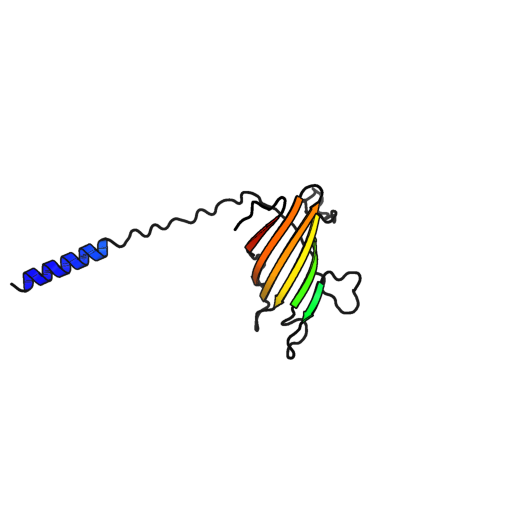1 87 ? -1.514 28.030 7.880 1.00 50.59 87 GLY A N 1
ATOM 678 C CA . GLY A 1 87 ? -0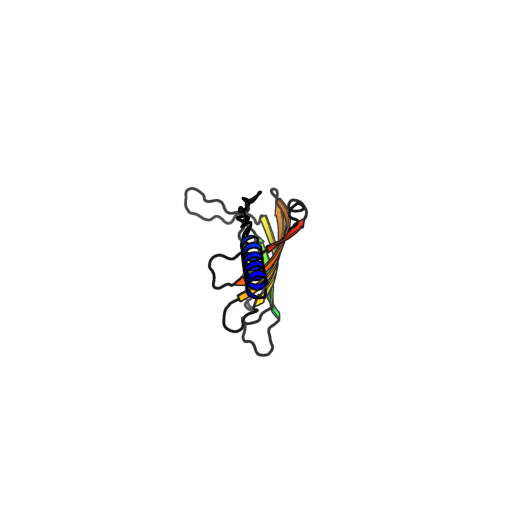.444 28.706 7.141 1.00 50.59 87 GLY A CA 1
ATOM 679 C C . GLY A 1 87 ? 0.001 28.020 5.851 1.00 50.59 87 GLY A C 1
ATOM 680 O O . GLY A 1 87 ? 0.955 28.478 5.227 1.00 50.59 87 GLY A O 1
ATOM 681 N N . GLY A 1 88 ? -0.667 26.944 5.420 1.00 46.72 88 GLY A N 1
ATOM 682 C CA . GLY A 1 88 ? -0.443 26.338 4.103 1.00 46.72 88 GLY A CA 1
ATOM 683 C C . GLY A 1 88 ? 0.896 25.608 3.930 1.00 46.72 88 GLY A C 1
ATOM 684 O O . GLY A 1 88 ? 1.169 25.119 2.831 1.00 46.72 88 GLY A O 1
ATOM 685 N N . GLN A 1 89 ? 1.713 25.479 4.981 1.00 42.69 89 GLN A N 1
ATOM 686 C CA . GLN A 1 89 ? 2.980 24.755 4.910 1.00 42.69 89 GLN A CA 1
ATOM 687 C C . GLN A 1 89 ? 2.818 23.313 5.391 1.00 42.69 89 GLN A C 1
ATOM 689 O O . GLN A 1 89 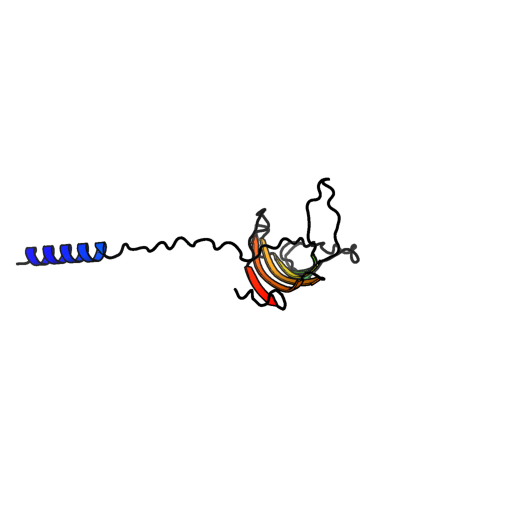? 2.418 23.009 6.508 1.00 42.69 89 GLN A O 1
ATOM 694 N N . GLN A 1 90 ? 3.133 22.385 4.492 1.00 52.25 90 GLN A N 1
ATOM 695 C CA . GLN A 1 90 ? 2.960 20.953 4.698 1.00 52.25 90 GLN A CA 1
ATOM 696 C C . GLN A 1 90 ? 4.223 20.385 5.348 1.00 52.25 90 GLN A C 1
ATOM 698 O O . GLN A 1 90 ? 5.140 19.951 4.655 1.00 52.25 90 GLN A O 1
ATOM 703 N N . LEU A 1 91 ? 4.294 20.405 6.678 1.00 45.00 91 LEU A N 1
ATOM 704 C CA . LEU A 1 91 ? 5.436 19.831 7.390 1.00 45.00 91 LEU A CA 1
ATOM 705 C C . LEU A 1 91 ? 5.406 18.289 7.332 1.00 45.00 91 LEU A C 1
ATOM 707 O O . LEU A 1 91 ? 4.376 17.687 7.661 1.00 45.00 91 LEU A O 1
ATOM 711 N N . PRO A 1 92 ? 6.518 17.614 6.979 1.00 52.31 92 PRO A N 1
ATOM 712 C CA . PRO A 1 92 ? 6.636 16.170 7.136 1.00 52.31 92 PRO A CA 1
ATOM 713 C C . PRO A 1 92 ? 6.628 15.824 8.631 1.00 52.31 92 PRO A C 1
ATOM 715 O O . PRO A 1 92 ? 7.590 16.104 9.346 1.00 52.31 92 PRO A O 1
ATOM 718 N N . ARG A 1 93 ? 5.545 15.224 9.138 1.00 57.94 93 ARG A N 1
ATOM 719 C CA . ARG A 1 93 ? 5.540 14.672 10.502 1.00 57.94 93 ARG A CA 1
ATOM 720 C C . ARG A 1 93 ? 6.188 13.287 10.513 1.00 57.94 93 ARG A C 1
ATOM 722 O O . ARG A 1 93 ? 6.213 12.599 9.492 1.00 57.94 93 ARG A O 1
ATOM 729 N N . ALA A 1 94 ? 6.705 12.894 11.680 1.00 62.94 94 ALA A N 1
ATOM 730 C CA . ALA A 1 94 ? 7.306 11.586 11.906 1.00 62.94 94 ALA A CA 1
ATOM 731 C C . ALA A 1 94 ? 6.411 10.452 11.354 1.00 62.94 94 ALA A C 1
ATOM 733 O O . ALA A 1 94 ? 5.187 10.517 11.513 1.00 62.94 94 ALA A O 1
ATOM 734 N N . PRO A 1 95 ? 7.000 9.424 10.720 1.00 67.94 95 PRO A N 1
ATOM 735 C CA . PRO A 1 95 ? 6.261 8.269 10.229 1.00 67.94 95 PRO A CA 1
ATOM 736 C C . PRO A 1 95 ? 5.419 7.643 11.343 1.00 67.94 95 PRO A C 1
ATOM 738 O O . PRO A 1 95 ? 5.951 7.280 12.388 1.00 67.94 95 PRO A O 1
ATOM 741 N N . VAL A 1 96 ? 4.118 7.488 11.113 1.00 72.94 96 VAL A N 1
ATOM 742 C CA . VAL A 1 96 ? 3.196 6.784 12.020 1.00 72.94 96 VAL A CA 1
ATOM 743 C C . VAL A 1 96 ? 3.182 5.274 11.779 1.00 72.94 96 VAL A C 1
ATOM 745 O O . VAL A 1 96 ? 2.677 4.506 12.596 1.00 72.94 96 VAL A O 1
ATOM 748 N N . GLY A 1 97 ? 3.745 4.837 10.652 1.00 82.69 97 GLY A N 1
ATOM 749 C CA . GLY A 1 97 ? 3.801 3.435 10.278 1.00 82.69 97 GLY A CA 1
ATOM 750 C C . GLY A 1 97 ? 4.581 3.184 8.996 1.00 82.69 97 GLY A C 1
ATOM 751 O O . GLY A 1 97 ? 5.225 4.080 8.436 1.00 82.69 97 GLY A O 1
ATOM 752 N N . ARG A 1 98 ? 4.525 1.941 8.526 1.00 85.75 98 ARG A N 1
ATOM 753 C CA . ARG A 1 98 ? 5.116 1.497 7.264 1.00 85.75 98 ARG A CA 1
ATOM 754 C C . ARG A 1 98 ? 4.074 0.807 6.402 1.00 85.75 98 ARG A C 1
ATOM 756 O O . ARG A 1 98 ? 3.187 0.163 6.931 1.00 85.75 98 ARG A O 1
ATOM 763 N N . ALA A 1 99 ? 4.206 0.910 5.092 1.00 88.94 99 ALA A N 1
ATOM 764 C CA . ALA A 1 99 ? 3.365 0.200 4.140 1.00 88.94 99 ALA A CA 1
ATOM 765 C C . ALA A 1 99 ? 4.211 -0.891 3.488 1.00 88.94 99 ALA A C 1
ATOM 767 O O . ALA A 1 99 ? 5.263 -0.564 2.942 1.00 88.94 99 ALA A O 1
ATOM 768 N N . GLN A 1 100 ? 3.824 -2.157 3.616 1.00 89.94 100 GLN A N 1
ATOM 769 C CA . GLN A 1 100 ? 4.584 -3.296 3.104 1.00 89.94 100 GLN A CA 1
ATOM 770 C C . GLN A 1 100 ? 3.686 -4.208 2.290 1.00 89.94 100 GLN A C 1
ATOM 772 O O . GLN A 1 100 ? 2.643 -4.633 2.775 1.00 89.94 100 GLN A O 1
ATOM 777 N N . GLY A 1 101 ? 4.098 -4.532 1.072 1.00 91.69 101 GLY A N 1
ATOM 778 C CA . GLY A 1 101 ? 3.327 -5.414 0.210 1.00 91.69 101 GLY A CA 1
ATOM 779 C C . GLY A 1 101 ? 3.836 -5.401 -1.212 1.00 91.69 101 GLY A C 1
ATOM 780 O O . GLY A 1 101 ? 4.994 -5.051 -1.458 1.00 91.69 101 GLY A O 1
ATOM 781 N N . MET A 1 102 ? 2.952 -5.774 -2.129 1.00 91.44 102 MET A N 1
ATOM 782 C CA . MET A 1 102 ? 3.219 -5.757 -3.554 1.00 91.44 102 MET A CA 1
ATOM 783 C C . MET A 1 102 ? 2.045 -5.199 -4.350 1.00 91.44 102 MET A C 1
ATOM 785 O O . MET A 1 102 ? 0.892 -5.255 -3.918 1.00 91.44 102 MET A O 1
ATOM 789 N N . TYR A 1 103 ? 2.349 -4.695 -5.536 1.00 89.94 103 TYR A N 1
ATOM 790 C CA . TYR A 1 103 ? 1.360 -4.486 -6.579 1.00 89.94 103 TYR A CA 1
ATOM 791 C C . TYR A 1 103 ? 1.862 -5.043 -7.899 1.00 89.94 103 TYR A C 1
ATOM 793 O O . TYR A 1 103 ? 3.069 -5.158 -8.104 1.00 89.94 103 TYR A O 1
ATOM 801 N N . LEU A 1 104 ? 0.935 -5.397 -8.778 1.00 88.81 104 LEU A N 1
ATOM 802 C CA . LEU A 1 104 ? 1.237 -5.844 -10.129 1.00 88.81 104 LEU A CA 1
ATOM 803 C C . LEU A 1 104 ? 0.334 -5.129 -11.122 1.00 88.81 104 LEU A C 1
ATOM 805 O O . LEU A 1 104 ? -0.857 -4.979 -10.864 1.00 88.81 104 LEU A O 1
ATOM 809 N N . TYR A 1 105 ? 0.887 -4.697 -12.251 1.00 87.06 105 TYR A N 1
ATOM 810 C CA . TYR A 1 105 ? 0.074 -4.167 -13.344 1.00 87.06 105 TYR A CA 1
ATOM 811 C C . TYR A 1 105 ? -0.651 -5.316 -14.053 1.00 87.06 105 TYR A C 1
ATOM 813 O O . TYR A 1 105 ? -0.002 -6.215 -14.586 1.00 87.06 105 TYR A O 1
ATOM 821 N N . ASP A 1 106 ? -1.983 -5.285 -14.058 1.00 84.62 106 ASP A N 1
ATOM 822 C CA . ASP A 1 106 ? -2.841 -6.398 -14.491 1.00 84.62 106 ASP A CA 1
ATOM 823 C C . ASP A 1 106 ? -3.609 -6.126 -15.798 1.00 84.62 106 ASP A C 1
ATOM 825 O O . ASP A 1 106 ? -4.336 -6.989 -16.291 1.00 84.62 106 ASP A O 1
ATOM 829 N N . GLN A 1 107 ? -3.429 -4.946 -16.397 1.00 80.56 107 GLN A N 1
ATOM 830 C CA . GLN A 1 107 ? -4.140 -4.520 -17.604 1.00 80.56 107 GLN A CA 1
ATOM 831 C C . GLN A 1 107 ? -3.202 -4.318 -18.802 1.00 80.56 107 GLN A C 1
ATOM 833 O O . GLN A 1 107 ? -2.097 -3.792 -18.685 1.00 80.56 107 GLN A O 1
ATOM 838 N N . TRP A 1 108 ? -3.674 -4.721 -19.987 1.00 67.94 108 TRP A N 1
ATOM 839 C CA . TRP A 1 108 ? -2.911 -4.662 -21.243 1.00 67.94 108 TRP A CA 1
ATOM 840 C C . TRP A 1 108 ? -2.914 -3.277 -21.903 1.00 67.94 108 TRP A C 1
ATOM 842 O O . TRP A 1 108 ? -1.896 -2.836 -22.434 1.00 67.94 108 TRP A O 1
ATOM 852 N N . SER A 1 109 ? -4.064 -2.601 -21.909 1.00 70.38 109 SER A N 1
ATOM 853 C CA . SER A 1 109 ? -4.288 -1.347 -22.648 1.00 70.38 109 SER A CA 1
ATOM 854 C C . SER A 1 109 ? -4.289 -0.098 -21.770 1.00 70.38 109 SER A C 1
ATOM 856 O O . SER A 1 109 ? -4.134 1.014 -22.269 1.00 70.38 109 SER A O 1
ATOM 858 N N . THR A 1 110 ? -4.500 -0.268 -20.472 1.00 74.56 110 THR A N 1
ATOM 859 C CA . THR A 1 110 ? -4.734 0.804 -19.503 1.00 74.56 110 THR A CA 1
ATOM 860 C C . THR A 1 110 ? -3.863 0.578 -18.278 1.00 74.56 110 THR A C 1
ATOM 862 O O . THR A 1 110 ? -3.537 -0.556 -17.944 1.00 74.56 110 THR A O 1
ATOM 865 N N . TYR A 1 111 ? -3.466 1.656 -17.599 1.00 76.12 111 TYR A N 1
ATOM 866 C CA . TYR A 1 111 ? -2.771 1.536 -16.322 1.00 76.12 111 TYR A CA 1
ATOM 867 C C . TYR A 1 11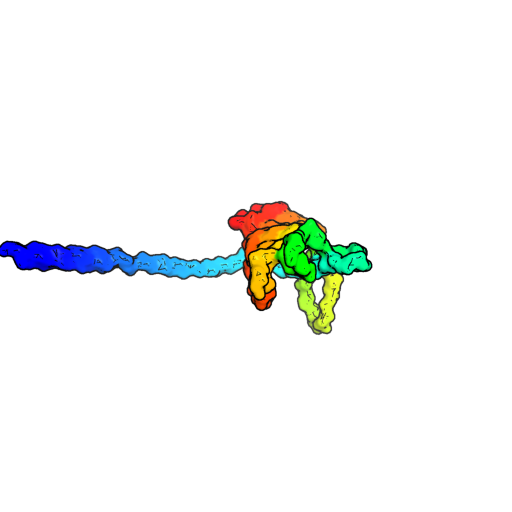1 ? -3.790 1.150 -15.243 1.00 76.12 111 TYR A C 1
ATOM 869 O O . TYR A 1 111 ? -4.533 1.990 -14.737 1.00 76.12 111 TYR A O 1
ATOM 877 N N . GLY A 1 112 ? -3.835 -0.141 -14.933 1.00 86.25 112 GLY A N 1
ATOM 878 C CA . GLY A 1 112 ? -4.504 -0.721 -13.774 1.00 86.25 112 GLY A CA 1
ATOM 879 C C . GLY A 1 112 ? -3.528 -1.624 -13.034 1.00 86.25 112 GLY A C 1
ATOM 880 O O . GLY A 1 112 ? -2.589 -2.148 -13.643 1.00 86.25 112 GLY A O 1
ATOM 881 N N . ALA A 1 113 ? -3.706 -1.732 -11.724 1.00 89.12 113 ALA A N 1
ATOM 882 C CA . ALA A 1 113 ? -2.899 -2.604 -10.894 1.00 89.12 113 ALA A CA 1
ATOM 883 C C . ALA A 1 113 ? -3.775 -3.407 -9.937 1.00 89.12 113 ALA A C 1
ATOM 885 O O . ALA A 1 113 ? -4.849 -2.967 -9.547 1.00 89.12 113 ALA A O 1
ATOM 886 N N . TRP A 1 114 ? -3.286 -4.558 -9.502 1.00 91.75 114 TRP A N 1
ATOM 887 C CA . TRP A 1 114 ? -3.810 -5.262 -8.343 1.00 91.75 114 TRP A CA 1
ATOM 888 C C . TRP A 1 114 ? -2.855 -5.057 -7.171 1.00 91.75 114 TRP A C 1
ATOM 890 O O . TRP A 1 114 ? -1.642 -5.215 -7.324 1.00 91.75 114 TRP A O 1
ATOM 900 N N . LEU A 1 115 ? -3.387 -4.675 -6.013 1.00 92.25 115 LEU A N 1
ATOM 901 C CA . LEU A 1 115 ? -2.620 -4.339 -4.815 1.00 92.25 115 LEU A CA 1
ATOM 902 C C . LEU A 1 115 ? -2.896 -5.371 -3.727 1.00 92.25 115 LEU A C 1
ATOM 904 O O . LEU A 1 115 ? -4.049 -5.703 -3.459 1.00 92.25 115 LEU A O 1
ATOM 908 N N . GLY A 1 116 ? -1.835 -5.801 -3.046 1.00 93.31 116 GLY A N 1
ATOM 909 C CA . GLY A 1 116 ? -1.902 -6.601 -1.829 1.00 93.31 116 GLY A CA 1
ATOM 910 C C . GLY A 1 116 ? -0.851 -6.118 -0.838 1.00 93.31 116 GLY A C 1
ATOM 911 O O . GLY A 1 116 ? 0.347 -6.325 -1.046 1.00 93.31 116 GLY A O 1
ATOM 912 N N . PHE A 1 117 ? -1.275 -5.440 0.227 1.00 92.12 117 PHE A N 1
ATOM 913 C CA . PHE A 1 117 ? -0.346 -4.825 1.173 1.00 92.12 117 PHE A CA 1
ATOM 914 C C . PHE A 1 117 ? -0.927 -4.635 2.565 1.00 92.12 117 PHE A C 1
ATOM 916 O O . PHE A 1 117 ? -2.133 -4.709 2.781 1.00 92.12 117 PHE A O 1
ATOM 923 N N . SER A 1 118 ? -0.043 -4.311 3.502 1.00 92.31 118 SER A N 1
ATOM 924 C CA . SER A 1 118 ? -0.391 -4.028 4.882 1.00 92.31 118 SER A CA 1
ATOM 925 C C . SER A 1 118 ? 0.212 -2.703 5.331 1.00 92.31 118 SER A C 1
ATOM 927 O O . SER A 1 118 ? 1.389 -2.423 5.083 1.00 92.31 118 SER A O 1
ATOM 929 N N . PHE A 1 119 ? -0.568 -1.891 6.041 1.00 90.75 119 PHE A N 1
ATOM 930 C CA . PHE A 1 119 ? -0.029 -0.827 6.879 1.00 90.75 119 PHE A CA 1
ATOM 931 C C . PHE A 1 119 ? 0.327 -1.395 8.247 1.00 90.75 119 PHE A C 1
ATOM 933 O O . PHE A 1 119 ? -0.517 -1.973 8.919 1.00 90.75 119 PHE A O 1
ATOM 940 N N . LEU A 1 120 ? 1.575 -1.210 8.659 1.00 90.44 120 LEU A N 1
ATOM 941 C CA . LEU A 1 120 ? 2.118 -1.570 9.958 1.00 90.44 120 LEU A CA 1
ATOM 942 C C . LEU A 1 120 ? 2.247 -0.291 10.780 1.00 90.44 120 LEU A C 1
ATOM 944 O O . LEU A 1 120 ? 3.144 0.521 10.535 1.00 90.44 120 LEU A O 1
ATOM 948 N N . PHE A 1 121 ? 1.356 -0.110 11.743 1.00 88.69 121 PHE A N 1
ATOM 949 C CA . PHE A 1 121 ? 1.371 1.017 12.661 1.00 88.69 121 PHE A CA 1
ATOM 950 C C . PHE A 1 121 ? 2.204 0.673 13.889 1.00 88.69 121 PHE A C 1
ATOM 952 O O . PHE A 1 121 ? 2.027 -0.372 14.514 1.00 88.69 121 PHE A O 1
ATOM 959 N N . ASN A 1 122 ? 3.134 1.564 14.216 1.00 86.81 122 ASN A N 1
ATOM 960 C CA . ASN A 1 122 ? 3.951 1.476 15.419 1.00 86.81 122 ASN A CA 1
ATOM 961 C C . ASN A 1 122 ? 4.226 2.897 15.912 1.00 86.81 122 ASN A C 1
ATOM 963 O O . ASN A 1 122 ? 5.323 3.436 15.767 1.00 86.81 122 ASN A O 1
ATOM 967 N N . SER A 1 123 ? 3.165 3.541 16.382 1.00 82.62 123 SER A N 1
ATOM 968 C CA . SER A 1 123 ? 3.194 4.904 16.898 1.00 82.62 123 SER A CA 1
ATOM 969 C C . SER A 1 123 ? 2.563 4.941 18.283 1.00 82.62 123 SER A C 1
ATOM 971 O O . SER A 1 123 ? 1.910 3.992 18.703 1.00 82.62 123 SER A O 1
ATOM 973 N N . THR A 1 124 ? 2.685 6.070 18.977 1.00 82.62 124 THR A N 1
ATOM 974 C CA . THR A 1 124 ? 2.000 6.274 20.263 1.00 82.62 124 THR A CA 1
ATOM 975 C C . THR A 1 124 ? 0.473 6.299 20.149 1.00 82.62 124 THR A C 1
ATOM 977 O O . THR A 1 124 ? -0.202 6.234 21.168 1.00 82.62 124 THR A O 1
ATOM 980 N N . GLN A 1 125 ? -0.077 6.439 18.936 1.00 82.06 125 GLN A N 1
ATOM 981 C CA . GLN A 1 125 ? -1.521 6.546 18.702 1.00 82.06 125 GLN A CA 1
ATOM 982 C C . GLN A 1 125 ? -2.159 5.241 18.232 1.00 82.06 125 GLN A C 1
ATOM 984 O O . GLN A 1 125 ? -3.309 4.986 18.570 1.00 82.06 125 GLN A O 1
ATOM 989 N N . TYR A 1 126 ? -1.435 4.468 17.423 1.00 83.56 126 TYR A N 1
ATOM 990 C CA . TYR A 1 126 ? -1.916 3.225 16.830 1.00 83.56 126 TYR A CA 1
ATOM 991 C C . TYR A 1 126 ? -0.788 2.200 16.789 1.00 83.56 126 TYR A C 1
ATOM 993 O O . TYR A 1 126 ? 0.307 2.496 16.285 1.00 83.56 126 TYR A O 1
ATOM 1001 N N . VAL A 1 127 ? -1.096 0.998 17.266 1.00 90.06 127 VAL A N 1
ATOM 1002 C CA . VAL A 1 127 ? -0.231 -0.179 17.252 1.00 90.06 127 VAL A CA 1
ATOM 1003 C C . VAL A 1 127 ? -1.008 -1.355 16.668 1.00 90.06 127 VAL A C 1
ATOM 1005 O O . VAL A 1 127 ? -2.012 -1.800 17.218 1.00 90.06 127 VAL A O 1
ATOM 1008 N N . GLY A 1 128 ? -0.542 -1.876 15.535 1.00 91.75 128 GLY A N 1
ATOM 1009 C CA . GLY A 1 128 ? -1.212 -2.981 14.851 1.00 91.75 128 GLY A CA 1
ATOM 1010 C C . GLY A 1 128 ? -1.030 -2.940 13.343 1.00 91.75 128 GLY A C 1
ATOM 1011 O O . GLY A 1 128 ? -0.215 -2.175 12.821 1.00 91.75 128 GLY A O 1
ATOM 1012 N N . THR A 1 129 ? -1.801 -3.756 12.629 1.00 92.06 129 THR A N 1
ATOM 1013 C CA . THR A 1 129 ? -1.764 -3.798 11.163 1.00 92.06 129 THR A CA 1
ATOM 1014 C C . THR A 1 129 ? -3.141 -3.631 10.540 1.00 92.06 129 THR A C 1
ATOM 1016 O O . THR A 1 129 ? -4.133 -4.074 11.107 1.00 92.06 129 THR A O 1
ATOM 1019 N N . LEU A 1 130 ? -3.185 -3.027 9.354 1.00 91.75 130 LEU A N 1
ATOM 1020 C CA . LEU A 1 130 ? -4.339 -3.023 8.454 1.00 91.75 130 LEU A CA 1
ATOM 1021 C C . LEU A 1 130 ? -3.939 -3.684 7.146 1.00 91.75 130 LEU A C 1
ATOM 1023 O O . LEU A 1 130 ? -2.956 -3.260 6.544 1.00 91.75 130 LEU A O 1
ATOM 1027 N N . ASN A 1 131 ? -4.690 -4.688 6.712 1.00 93.00 131 ASN A N 1
ATOM 1028 C CA . ASN A 1 131 ? -4.421 -5.451 5.500 1.00 93.00 131 ASN A CA 1
ATOM 1029 C C . ASN A 1 131 ? -5.402 -5.053 4.399 1.00 93.00 131 ASN A C 1
ATOM 1031 O O . ASN A 1 131 ? -6.602 -4.937 4.644 1.00 93.00 131 ASN A O 1
ATOM 1035 N N . PHE A 1 132 ? -4.889 -4.892 3.184 1.00 92.94 132 PHE A N 1
ATOM 1036 C CA . PHE A 1 132 ? -5.642 -4.469 2.013 1.00 92.94 132 PHE A CA 1
ATOM 1037 C C . PHE A 1 132 ? -5.379 -5.409 0.845 1.00 92.94 132 PHE A C 1
ATOM 1039 O O . PHE A 1 132 ? -4.235 -5.809 0.609 1.00 92.94 132 PHE A O 1
ATOM 1046 N N . ALA A 1 133 ? -6.430 -5.716 0.089 1.00 94.50 133 ALA A N 1
ATOM 1047 C CA . ALA A 1 133 ? -6.305 -6.406 -1.185 1.00 94.50 133 ALA A CA 1
ATOM 1048 C C . ALA A 1 133 ? -7.403 -5.963 -2.151 1.00 94.50 133 ALA A C 1
ATOM 1050 O O . ALA A 1 133 ? -8.568 -5.846 -1.764 1.00 94.50 133 ALA A O 1
ATOM 1051 N N . GLY A 1 134 ? -7.048 -5.730 -3.413 1.00 94.75 134 GLY A N 1
ATOM 1052 C CA . GLY A 1 134 ? -8.034 -5.389 -4.431 1.00 94.75 134 GLY A CA 1
ATOM 1053 C C . GLY A 1 134 ? -7.455 -4.785 -5.701 1.00 94.75 134 GLY A C 1
ATOM 1054 O O . GLY A 1 134 ? -6.259 -4.522 -5.811 1.00 94.75 134 GLY A O 1
ATOM 1055 N N . ALA A 1 135 ? -8.346 -4.571 -6.666 1.00 93.00 135 ALA A N 1
ATOM 1056 C CA . ALA A 1 135 ? -8.029 -3.893 -7.912 1.00 93.00 135 ALA A CA 1
ATOM 1057 C C . ALA A 1 135 ? -7.927 -2.374 -7.702 1.00 93.00 135 ALA A C 1
ATOM 1059 O O . ALA A 1 135 ? -8.758 -1.771 -7.025 1.00 93.00 135 ALA A O 1
ATOM 1060 N N . ASP A 1 136 ? -6.937 -1.761 -8.338 1.00 89.75 136 ASP A N 1
ATOM 1061 C CA . ASP A 1 136 ? -6.618 -0.340 -8.292 1.00 89.75 136 ASP A CA 1
ATOM 1062 C C . ASP A 1 136 ? -6.605 0.246 -9.716 1.00 89.75 136 ASP A C 1
ATOM 1064 O O . ASP A 1 136 ? -5.600 0.176 -10.436 1.00 89.75 136 ASP A O 1
ATOM 1068 N N . PRO A 1 137 ? -7.732 0.815 -10.178 1.00 89.19 137 PRO A N 1
ATOM 1069 C CA . PRO A 1 137 ? -7.816 1.427 -11.498 1.00 89.19 137 PRO A CA 1
ATOM 1070 C C . PRO A 1 137 ? -7.109 2.791 -11.491 1.00 89.19 137 PRO A C 1
ATOM 1072 O O . PRO A 1 137 ? -7.755 3.825 -11.322 1.00 89.19 137 PRO A O 1
ATOM 1075 N N . LEU A 1 138 ? -5.784 2.803 -11.675 1.00 84.38 138 LEU A N 1
ATOM 1076 C CA . LEU A 1 138 ? -4.901 3.974 -11.500 1.00 84.38 138 LEU A CA 1
ATOM 1077 C C . LEU A 1 138 ? -5.314 5.231 -12.284 1.00 84.38 138 LEU A C 1
ATOM 1079 O O . LEU A 1 138 ? -4.958 6.340 -11.889 1.00 84.38 138 LEU A O 1
ATOM 1083 N N . MET A 1 139 ? -6.090 5.084 -13.360 1.00 85.44 139 MET A N 1
ATOM 1084 C CA . MET A 1 139 ? -6.626 6.209 -14.139 1.00 85.44 139 MET A CA 1
ATOM 1085 C C . MET A 1 139 ? -7.646 7.065 -13.366 1.00 85.44 139 MET A C 1
ATOM 1087 O O . MET A 1 139 ? -7.874 8.224 -13.718 1.00 85.44 139 MET A O 1
ATOM 1091 N N . ASN A 1 140 ? -8.250 6.530 -12.303 1.00 87.69 140 ASN A N 1
ATOM 1092 C CA . ASN A 1 140 ? -9.219 7.248 -11.480 1.00 87.69 140 ASN A CA 1
ATOM 1093 C C . ASN A 1 140 ? -8.524 8.043 -10.368 1.00 87.69 140 ASN A C 1
ATOM 1095 O O . ASN A 1 140 ? -7.629 7.537 -9.696 1.00 87.69 140 ASN A O 1
ATOM 1099 N N . LYS A 1 141 ? -8.984 9.275 -10.102 1.00 87.69 141 LYS A N 1
ATOM 1100 C CA . LYS A 1 141 ? -8.436 10.122 -9.019 1.00 87.69 141 LYS A CA 1
ATOM 1101 C C . LYS A 1 141 ? -8.689 9.555 -7.617 1.00 87.69 141 LYS A C 1
ATOM 1103 O O . LYS A 1 141 ? -7.848 9.718 -6.739 1.00 87.69 141 LYS A O 1
ATOM 1108 N N . THR A 1 142 ? -9.833 8.905 -7.423 1.00 89.75 142 THR A N 1
ATOM 1109 C CA . THR A 1 142 ? -10.257 8.292 -6.157 1.00 89.75 142 THR A CA 1
ATOM 1110 C C . THR A 1 142 ? -10.652 6.853 -6.425 1.00 89.75 142 THR A C 1
ATOM 1112 O O . THR A 1 142 ? -11.275 6.566 -7.451 1.00 89.75 142 THR A O 1
ATOM 1115 N N . ARG A 1 143 ? -10.215 5.953 -5.546 1.00 90.81 143 ARG A N 1
ATOM 1116 C CA . ARG A 1 143 ? -10.271 4.506 -5.742 1.00 90.81 143 ARG A CA 1
ATOM 1117 C C . ARG A 1 143 ? -10.491 3.852 -4.387 1.00 90.81 143 ARG A C 1
ATOM 1119 O O . ARG A 1 143 ? -9.912 4.299 -3.396 1.00 90.81 143 ARG A O 1
ATOM 1126 N N . ASP A 1 144 ? -11.313 2.814 -4.379 1.00 91.62 144 ASP A N 1
ATOM 1127 C CA . ASP A 1 144 ? -11.661 2.070 -3.176 1.00 91.62 144 ASP A CA 1
ATOM 1128 C C . ASP A 1 144 ? -10.921 0.732 -3.198 1.00 91.62 144 ASP A C 1
ATOM 1130 O O . ASP A 1 144 ? -10.947 0.022 -4.203 1.00 91.62 144 ASP A O 1
ATOM 1134 N N . ILE A 1 145 ? -10.280 0.384 -2.084 1.00 92.12 145 ILE A N 1
ATOM 1135 C CA . ILE A 1 145 ? -9.645 -0.918 -1.877 1.00 92.12 145 ILE A CA 1
ATOM 1136 C C . ILE A 1 145 ? -10.166 -1.530 -0.580 1.00 92.12 145 ILE A C 1
ATOM 1138 O O . ILE A 1 145 ? -10.325 -0.838 0.429 1.00 92.12 145 ILE A O 1
ATOM 1142 N N . SER A 1 146 ? -10.453 -2.828 -0.613 1.00 93.19 146 SER A N 1
ATOM 1143 C CA . SER A 1 146 ? -11.006 -3.537 0.535 1.00 93.19 146 SER A CA 1
ATOM 1144 C C . SER A 1 146 ? -9.981 -3.650 1.656 1.00 93.19 146 SER A C 1
ATOM 1146 O O . SER A 1 146 ? -8.842 -4.062 1.430 1.00 93.19 146 SER A O 1
ATOM 1148 N N . VAL A 1 147 ? -10.419 -3.339 2.876 1.00 91.94 147 VAL A N 1
ATOM 1149 C CA . VAL A 1 147 ? -9.745 -3.781 4.100 1.00 91.94 147 VAL A CA 1
ATOM 1150 C C . VAL A 1 147 ? -10.145 -5.234 4.316 1.00 91.94 147 VAL A C 1
ATOM 1152 O O . VAL A 1 147 ? -11.328 -5.514 4.465 1.00 91.94 147 VAL A O 1
ATOM 1155 N N . ILE A 1 148 ? -9.172 -6.140 4.306 1.00 92.88 148 ILE A N 1
ATOM 1156 C CA . ILE A 1 148 ? -9.389 -7.595 4.422 1.00 92.88 148 ILE A CA 1
ATOM 1157 C C . ILE A 1 148 ? -9.036 -8.144 5.812 1.00 92.88 148 ILE A C 1
ATOM 1159 O O . ILE A 1 148 ? -9.038 -9.351 6.031 1.00 92.88 148 ILE A O 1
ATOM 1163 N N . GLY A 1 149 ? -8.644 -7.270 6.740 1.00 92.62 149 GLY A N 1
ATOM 1164 C CA . GLY A 1 149 ? -8.370 -7.640 8.124 1.00 92.62 149 GLY A CA 1
ATOM 1165 C C . GLY A 1 149 ? -7.452 -6.659 8.843 1.00 92.62 149 GLY A C 1
ATOM 1166 O O . GLY A 1 149 ? -6.825 -5.791 8.227 1.00 92.62 149 GLY A O 1
ATOM 1167 N N . GLY A 1 150 ? -7.322 -6.838 10.156 1.00 92.81 150 GLY A N 1
ATOM 1168 C CA . GLY A 1 150 ? -6.400 -6.067 10.979 1.00 92.81 150 GLY A CA 1
ATOM 1169 C C . GLY A 1 150 ? -5.947 -6.793 12.244 1.00 92.81 150 GLY A C 1
ATOM 1170 O O . GLY A 1 150 ? -6.503 -7.813 12.636 1.00 92.81 150 GLY A O 1
ATOM 1171 N N . THR A 1 151 ? -4.897 -6.273 12.879 1.00 93.19 151 THR A N 1
ATOM 1172 C CA . THR A 1 151 ? -4.343 -6.793 14.144 1.00 93.19 151 THR A CA 1
ATOM 1173 C C . THR A 1 151 ? -4.145 -5.667 15.158 1.00 93.19 151 THR A C 1
ATOM 1175 O O . THR A 1 151 ? -4.131 -4.494 14.783 1.00 93.19 151 THR A O 1
ATOM 1178 N N . GLY A 1 152 ? -3.986 -6.003 16.444 1.00 91.25 152 GLY A N 1
ATOM 1179 C CA . GLY A 1 152 ? -3.781 -5.019 17.516 1.00 91.25 152 GLY A CA 1
ATOM 1180 C C . GLY A 1 152 ? -4.978 -4.079 17.663 1.00 91.25 152 GLY A C 1
ATOM 1181 O O . GLY A 1 152 ? -6.121 -4.542 17.739 1.00 91.25 152 GLY A O 1
ATOM 1182 N N . ASP A 1 153 ? -4.721 -2.773 17.593 1.00 89.19 153 ASP A N 1
ATOM 1183 C CA . ASP A 1 153 ? -5.726 -1.699 17.558 1.00 89.19 153 ASP A CA 1
ATOM 1184 C C . ASP A 1 153 ? -6.616 -1.729 16.302 1.00 89.19 153 ASP A C 1
ATOM 1186 O O . ASP A 1 153 ? -7.332 -0.780 16.019 1.00 89.19 153 ASP A O 1
ATOM 1190 N N . PHE A 1 154 ? -6.550 -2.769 15.480 1.00 89.19 154 PHE A N 1
ATOM 1191 C CA . PHE A 1 154 ? -7.408 -2.948 14.312 1.00 89.19 154 PHE A CA 1
ATOM 1192 C C . PHE A 1 154 ? -8.053 -4.334 14.273 1.00 89.19 154 PHE A C 1
ATOM 1194 O O . PHE A 1 154 ? -8.658 -4.702 13.273 1.00 89.19 154 PHE A O 1
ATOM 1201 N N . SER A 1 155 ? -7.950 -5.100 15.360 1.00 85.56 155 SER A N 1
ATOM 1202 C CA . SER A 1 155 ? -8.493 -6.462 15.473 1.00 85.56 155 SER A CA 1
ATOM 1203 C C . SER A 1 155 ? -10.014 -6.553 15.308 1.00 85.56 155 SER A C 1
ATOM 1205 O O . SER A 1 155 ? -10.521 -7.598 14.927 1.00 85.56 155 SER A O 1
ATOM 1207 N N . TRP A 1 156 ? -10.750 -5.465 15.545 1.00 77.38 156 TRP A N 1
ATOM 1208 C CA . TRP A 1 156 ? -12.201 -5.404 15.324 1.00 77.38 156 TRP A CA 1
ATOM 1209 C C . TRP A 1 156 ? -12.601 -5.230 13.853 1.00 77.38 156 TRP A C 1
ATOM 1211 O O . TRP A 1 156 ? -13.791 -5.240 13.542 1.00 77.38 156 TRP A O 1
ATOM 1221 N N . LEU A 1 157 ? -11.643 -4.993 12.952 1.00 72.75 157 LEU A N 1
ATOM 1222 C CA . LEU A 1 157 ? -11.889 -4.907 11.515 1.00 72.75 157 LEU A CA 1
ATOM 1223 C C . LEU A 1 157 ? -11.860 -6.317 10.925 1.00 72.75 157 LEU A C 1
ATOM 1225 O O . LEU A 1 157 ? -10.949 -6.681 10.188 1.00 72.75 157 LEU A O 1
ATOM 1229 N N . GLU A 1 158 ? -12.861 -7.110 11.287 1.00 53.38 158 GLU A N 1
ATOM 1230 C CA . GLU A 1 158 ? -13.269 -8.267 10.498 1.00 53.38 158 GLU A CA 1
ATOM 1231 C C . GLU A 1 158 ? -14.250 -7.770 9.428 1.00 53.38 158 GLU A C 1
ATOM 1233 O O . GLU A 1 158 ? -15.251 -7.115 9.741 1.00 53.38 158 GLU A O 1
ATOM 1238 N N . GLY A 1 159 ? -13.923 -8.022 8.161 1.00 46.41 159 GLY A N 1
ATOM 1239 C CA . GLY A 1 159 ? -14.714 -7.656 6.989 1.00 46.41 159 GLY A CA 1
ATOM 1240 C C . GLY A 1 159 ? -14.572 -8.711 5.913 1.00 46.41 159 GLY A C 1
ATOM 1241 O O . GLY A 1 159 ? -13.410 -8.989 5.543 1.00 46.41 159 GLY A O 1
#

InterPro domains:
  IPR004265 Dirigent protein [PF03018] (35-159)
  IPR004265 Dirigent protein [PTHR46442] (7-159)

Secondary structure (DSSP, 8-state):
-HHHHHHHHHHHHHHHHHTS----------PPPS-----EE---B--SS-TTT-SEEEEE--TTPPTTTT-EEEEEEEEE-----TT-----PPP-EEEEEEEEE--SSS--EEEEEEEEEESSS-EEEEEEEEEE-TTSSS---EEEEEEETTTT---